Protein AF-A0A6G4AVU5-F1 (afdb_monomer)

Solvent-accessible surface area (backbone atoms only — not comparable to full-atom values): 4443 Å² total; per-residue (Å²): 70,75,33,71,38,63,52,100,87,65,50,76,51,14,57,19,68,26,79,51,78,73,44,65,92,47,91,96,42,82,45,75,55,72,68,44,53,53,52,13,42,55,51,4,45,52,41,6,48,65,55,38,74,59,71,75,94,79,64,87,88,85,89,87,74,90,73,82,77,83,127

Nearest PDB structures (foldseek):
  6k79-assembly1_A  TM=9.790E-01  e=4.060E-04  Thermococcus kodakarensis KOD1
  6k78-assembly2_C-3  TM=9.820E-01  e=6.919E-04  Thermococcus kodakarensis KOD1
  6k79-assembly1_B-2  TM=9.860E-01  e=9.654E-04  Thermococcus kodakarensis KOD1
  2zf5-assembly1_O  TM=9.814E-01  e=1.260E-03  Thermococcus kodakarensis KOD1
  6k76-assembly1_A  TM=9.353E-01  e=1.880E-03  Thermococcus kodakarensis KOD1

Secondary structure (DSSP,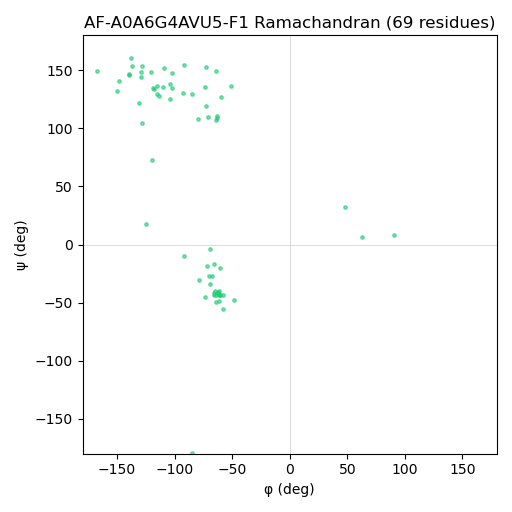 8-state):
-EEEEE-TT--EEEEEE---PEE-SSTT--EE-HHHHHHHHHHHHHHHHHHHT--GGG-------------

Mean predicted aligned error: 5.76 Å

Sequence (71 aa):
MKAAVIDEKGDVLGAGSSDSPLLHPHPDWVEARPGDYWRATVRSTRSALQGARCPTSRCCVCTAQHCRYHQ

Foldseek 3Di:
DKDFDADPVRDTLFIFFDDFDWDPPDPPDTHGDPVRVVVRVVRGHVRNCVSNVDDPVPDDDDDDDPDPPDD

InterPro domains:
  IPR043129 ATPase, nucleotide binding domain [SSF53067] (2-58)

pLDDT: mean 86.45, std 13.07, range [41.16, 96.5]

Structure (mmCIF, N/CA/C/O backbone):
data_AF-A0A6G4AVU5-F1
#
_entry.id   AF-A0A6G4AVU5-F1
#
loop_
_atom_site.group_PDB
_atom_site.id
_atom_site.type_symbol
_atom_site.label_atom_id
_atom_site.label_alt_id
_atom_site.label_comp_id
_atom_site.label_asym_id
_atom_site.label_entity_id
_atom_site.label_seq_id
_atom_site.pdbx_PDB_ins_code
_atom_site.Cartn_x
_atom_site.Cartn_y
_atom_site.Cartn_z
_atom_site.occupancy
_atom_site.B_iso_or_equiv
_atom_site.auth_seq_id
_atom_site.auth_comp_id
_atom_site.auth_asym_id
_atom_site.auth_atom_id
_atom_site.pdbx_PDB_model_num
ATOM 1 N N . MET A 1 1 ? 2.836 -0.347 -3.173 1.00 91.56 1 MET A N 1
ATOM 2 C CA . MET A 1 1 ? 1.549 0.181 -2.677 1.00 91.56 1 MET A CA 1
ATOM 3 C C . MET A 1 1 ? 1.419 -0.100 -1.193 1.00 91.56 1 MET A C 1
ATOM 5 O O . MET A 1 1 ? 1.834 -1.168 -0.753 1.00 91.56 1 MET A O 1
ATOM 9 N N . LYS A 1 2 ? 0.908 0.861 -0.425 1.00 94.50 2 LYS A N 1
ATOM 10 C CA . LYS A 1 2 ? 0.698 0.746 1.023 1.00 94.50 2 LYS A CA 1
ATOM 11 C C . LYS A 1 2 ? -0.738 1.151 1.343 1.00 94.50 2 LYS A C 1
ATOM 13 O O . LYS A 1 2 ? -1.260 2.062 0.709 1.00 94.50 2 LYS A O 1
ATOM 18 N N . ALA A 1 3 ? -1.343 0.485 2.314 1.00 95.50 3 ALA A N 1
ATOM 19 C CA . ALA A 1 3 ? -2.662 0.800 2.840 1.00 95.50 3 ALA A CA 1
ATOM 20 C C . ALA A 1 3 ? -2.651 0.631 4.361 1.00 95.50 3 ALA A C 1
ATOM 22 O O . ALA A 1 3 ? -1.967 -0.252 4.883 1.00 95.50 3 ALA A O 1
ATOM 23 N N . ALA A 1 4 ? -3.421 1.462 5.054 1.00 94.81 4 ALA A N 1
ATOM 24 C CA . ALA A 1 4 ? -3.634 1.365 6.488 1.00 94.81 4 ALA A CA 1
ATOM 25 C C . ALA A 1 4 ? -5.102 1.654 6.808 1.00 94.81 4 ALA A C 1
ATOM 27 O O . ALA A 1 4 ? -5.740 2.465 6.137 1.00 94.81 4 ALA A O 1
ATOM 28 N N . VAL A 1 5 ? -5.618 0.974 7.824 1.00 93.44 5 VAL A N 1
ATOM 29 C CA . VAL A 1 5 ? -6.887 1.284 8.478 1.00 93.44 5 VAL A CA 1
ATOM 30 C C . VAL A 1 5 ? -6.533 1.951 9.796 1.00 93.44 5 VAL A C 1
ATOM 32 O O . VAL A 1 5 ? -5.770 1.386 10.580 1.00 93.44 5 VAL A O 1
ATOM 35 N N . ILE A 1 6 ? -7.073 3.143 10.009 1.00 92.94 6 ILE A N 1
ATOM 36 C CA . ILE A 1 6 ? -6.863 3.944 11.213 1.00 92.94 6 ILE A CA 1
ATOM 37 C C . ILE A 1 6 ? -8.205 4.211 11.887 1.00 92.94 6 ILE A C 1
ATOM 39 O O . ILE A 1 6 ? -9.226 4.291 11.197 1.00 92.94 6 ILE A O 1
ATOM 43 N N . ASP A 1 7 ? -8.206 4.317 13.210 1.00 91.00 7 ASP A N 1
ATOM 44 C CA . ASP A 1 7 ? -9.374 4.773 13.964 1.00 91.00 7 ASP A CA 1
ATOM 45 C C . ASP A 1 7 ? -9.442 6.310 14.048 1.00 91.00 7 ASP A C 1
ATOM 47 O O . ASP A 1 7 ? -8.603 7.032 13.502 1.00 91.00 7 ASP A O 1
ATOM 51 N N . GLU A 1 8 ? -10.462 6.829 14.731 1.00 90.00 8 GLU A N 1
ATOM 52 C CA . GLU A 1 8 ? -10.665 8.264 14.934 1.00 90.00 8 GLU A CA 1
ATOM 53 C C . GLU A 1 8 ? -9.591 8.946 15.798 1.00 90.00 8 GLU A C 1
ATOM 55 O O . GLU A 1 8 ? -9.482 10.173 15.779 1.00 90.00 8 GLU A O 1
ATOM 60 N N . LYS A 1 9 ? -8.799 8.174 16.549 1.00 92.62 9 LYS A N 1
ATOM 61 C CA . LYS A 1 9 ? -7.685 8.664 17.372 1.00 92.62 9 LYS A 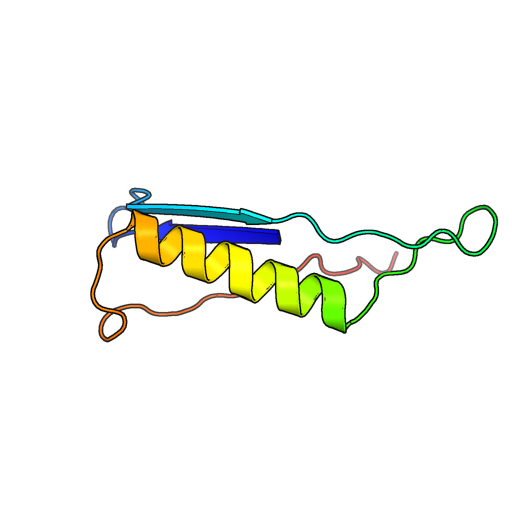CA 1
ATOM 62 C C . LYS A 1 9 ? -6.363 8.651 16.605 1.00 92.62 9 LYS A C 1
ATOM 64 O O . LYS A 1 9 ? -5.388 9.241 17.066 1.00 92.62 9 LYS A O 1
ATOM 69 N N . GLY A 1 10 ? -6.351 8.038 15.421 1.00 91.06 10 GLY A N 1
ATOM 70 C CA . GLY A 1 10 ? -5.179 7.879 14.571 1.00 91.06 10 GLY A CA 1
ATOM 71 C C . GLY A 1 10 ? -4.403 6.587 14.831 1.00 91.06 10 GLY A C 1
ATOM 72 O O . GLY A 1 10 ? -3.326 6.417 14.256 1.00 91.06 10 GLY A O 1
ATOM 73 N N . ASP A 1 11 ? -4.929 5.670 15.647 1.00 93.56 11 ASP A N 1
ATOM 74 C CA . ASP A 1 11 ? -4.285 4.389 15.916 1.00 93.56 11 ASP A CA 1
ATOM 75 C C . ASP A 1 11 ? -4.418 3.460 14.702 1.00 93.56 11 ASP A C 1
ATOM 77 O O . ASP A 1 11 ? -5.482 3.330 14.090 1.00 93.56 11 ASP A O 1
ATOM 81 N N . VAL A 1 12 ? -3.322 2.790 14.332 1.00 94.75 12 VAL A N 1
ATOM 82 C CA . VAL A 1 12 ? -3.306 1.860 13.195 1.00 94.75 12 VAL A CA 1
ATOM 83 C C . VAL A 1 12 ? -3.914 0.527 13.616 1.00 94.75 12 VAL A C 1
ATOM 85 O O . VAL A 1 12 ? -3.287 -0.264 14.316 1.00 94.75 12 VAL A O 1
ATOM 88 N N . LEU A 1 13 ? -5.116 0.246 13.118 1.00 93.25 13 LEU A N 1
ATOM 89 C CA . LEU A 1 13 ? -5.826 -1.011 13.357 1.00 93.25 13 LEU A CA 1
ATOM 90 C C . LEU A 1 13 ? -5.303 -2.145 12.466 1.00 93.25 13 LEU A C 1
ATOM 92 O O . LEU A 1 13 ? -5.325 -3.312 12.845 1.00 93.25 13 LEU A O 1
ATOM 96 N N . GLY A 1 14 ? -4.823 -1.815 11.266 1.00 94.50 14 GLY A N 1
ATOM 97 C CA . GLY A 1 14 ? -4.257 -2.788 10.338 1.00 94.50 14 GLY A CA 1
ATOM 98 C C . GLY A 1 14 ? -3.516 -2.122 9.190 1.00 94.50 14 GLY A C 1
ATOM 99 O O . GLY A 1 14 ? -3.878 -1.031 8.754 1.00 94.50 14 GLY A O 1
ATOM 100 N N . ALA A 1 15 ? -2.482 -2.783 8.678 1.00 96.12 15 ALA A N 1
ATOM 101 C CA . ALA A 1 15 ? -1.674 -2.277 7.576 1.00 96.12 15 ALA A CA 1
ATOM 102 C C . ALA A 1 15 ? -1.374 -3.377 6.555 1.00 96.12 15 ALA A C 1
ATOM 104 O O . ALA A 1 15 ? -1.349 -4.566 6.869 1.00 96.12 15 ALA A O 1
ATOM 105 N N . GLY A 1 16 ? -1.144 -2.965 5.315 1.00 96.50 16 GLY A N 1
ATOM 106 C CA . GLY A 1 16 ? -0.785 -3.854 4.225 1.00 96.50 16 GLY A CA 1
ATOM 107 C C . GLY A 1 16 ? 0.120 -3.158 3.227 1.00 96.50 16 GLY A C 1
ATOM 108 O O . GLY A 1 16 ? -0.079 -1.992 2.884 1.00 96.50 16 GLY A O 1
ATOM 109 N N . SER A 1 17 ? 1.107 -3.885 2.723 1.00 96.19 17 SER A N 1
ATOM 110 C CA . SER A 1 17 ? 1.983 -3.433 1.651 1.00 96.19 17 SER A CA 1
ATOM 111 C C . SER A 1 17 ? 2.044 -4.483 0.550 1.00 96.19 17 SER A C 1
ATOM 113 O O . SER A 1 17 ? 1.897 -5.680 0.778 1.00 96.19 17 SER A O 1
ATOM 115 N N . SER A 1 18 ? 2.209 -4.022 -0.681 1.00 95.50 18 SER A N 1
ATOM 116 C CA . SER A 1 18 ? 2.456 -4.893 -1.820 1.00 95.50 18 SER A CA 1
ATOM 117 C C . SER A 1 18 ? 3.288 -4.161 -2.849 1.00 95.50 18 SER A C 1
ATOM 119 O O . SER A 1 18 ? 2.958 -3.034 -3.224 1.00 95.50 18 SER A O 1
ATOM 121 N N . ASP A 1 19 ? 4.329 -4.814 -3.339 1.00 91.44 19 ASP A N 1
ATOM 122 C CA . ASP A 1 19 ? 5.158 -4.252 -4.394 1.00 91.44 19 ASP A CA 1
ATOM 123 C C . ASP A 1 19 ? 4.437 -4.266 -5.747 1.00 91.44 19 ASP A C 1
ATOM 125 O O . ASP A 1 19 ? 3.531 -5.069 -6.008 1.00 91.44 19 ASP A O 1
ATOM 129 N N . SER A 1 20 ? 4.832 -3.320 -6.595 1.00 88.81 20 SER A N 1
ATOM 130 C CA . SER A 1 20 ? 4.431 -3.226 -7.996 1.00 88.81 20 SER A CA 1
ATOM 131 C C . SER A 1 20 ? 5.708 -3.034 -8.808 1.00 88.81 20 SER A C 1
ATOM 133 O O . SER A 1 20 ? 6.426 -2.073 -8.530 1.00 88.81 20 SER A O 1
ATOM 135 N N . PRO A 1 21 ? 6.015 -3.917 -9.771 1.00 89.44 21 PRO A N 1
ATOM 136 C CA . PRO A 1 21 ? 7.231 -3.806 -10.563 1.00 89.44 21 PRO A CA 1
ATOM 137 C C . PRO A 1 21 ? 7.229 -2.534 -11.418 1.00 89.44 21 PRO A C 1
ATOM 139 O O . PRO A 1 21 ? 6.175 -2.067 -11.863 1.00 89.44 21 PRO A O 1
ATOM 142 N N . LEU A 1 22 ? 8.429 -2.008 -11.651 1.00 90.31 22 LEU A N 1
ATOM 143 C CA . LEU A 1 22 ? 8.708 -0.976 -12.644 1.00 90.31 22 LEU A CA 1
ATOM 144 C C . LEU A 1 22 ? 9.340 -1.635 -13.869 1.00 90.31 22 LEU A C 1
ATOM 146 O O . LEU A 1 22 ? 10.032 -2.648 -13.754 1.00 90.31 22 LEU A O 1
ATOM 150 N N . LEU A 1 23 ? 9.061 -1.081 -15.042 1.00 91.38 23 LEU A N 1
ATOM 151 C CA . LEU A 1 23 ? 9.634 -1.540 -16.297 1.00 91.38 23 LEU A CA 1
ATOM 152 C C . LEU A 1 23 ? 10.744 -0.601 -16.733 1.00 91.38 23 LEU A C 1
ATOM 154 O O . LEU A 1 23 ? 10.544 0.614 -16.751 1.00 91.38 23 LEU A O 1
ATOM 158 N N . HIS A 1 24 ? 11.863 -1.182 -17.155 1.00 93.75 24 HIS A N 1
ATOM 159 C CA . HIS A 1 24 ? 12.995 -0.459 -17.729 1.00 93.75 24 HIS A CA 1
ATOM 160 C C . HIS A 1 24 ? 13.230 -0.965 -19.165 1.00 93.75 24 HIS A C 1
ATOM 162 O O . HIS A 1 24 ? 14.135 -1.769 -19.391 1.00 93.75 24 HIS A O 1
ATOM 168 N N . PRO A 1 25 ? 12.360 -0.611 -20.134 1.00 92.12 25 PRO A N 1
ATOM 169 C CA . PRO A 1 25 ? 12.469 -1.116 -21.506 1.00 92.12 25 PRO A CA 1
ATOM 170 C C . PRO A 1 25 ? 13.686 -0.547 -22.255 1.00 92.12 25 PRO A C 1
ATOM 172 O O . PRO A 1 25 ? 14.224 -1.207 -23.142 1.00 92.12 25 PRO A O 1
ATOM 175 N N . HIS A 1 26 ? 14.135 0.650 -21.875 1.00 94.12 26 HIS A N 1
ATOM 176 C CA . HIS A 1 26 ? 15.290 1.347 -22.437 1.00 94.12 26 HIS A CA 1
ATOM 177 C C . HIS A 1 26 ? 16.124 1.988 -21.315 1.00 94.12 26 HIS A C 1
ATOM 179 O O . HIS A 1 26 ? 15.602 2.176 -20.210 1.00 94.12 26 HIS A O 1
ATOM 185 N N . PRO A 1 27 ? 17.404 2.328 -21.568 1.00 95.62 27 PRO A N 1
ATOM 186 C CA . PRO A 1 27 ? 18.203 3.111 -20.630 1.00 95.62 27 PRO A CA 1
ATOM 187 C C . PRO A 1 27 ? 17.464 4.382 -20.199 1.00 95.62 27 PRO A C 1
ATOM 189 O O . PRO A 1 27 ? 16.839 5.044 -21.024 1.00 95.62 27 PRO A O 1
ATOM 192 N N . ASP A 1 28 ? 17.509 4.678 -18.901 1.00 93.00 28 ASP A N 1
ATOM 193 C CA . ASP A 1 28 ? 16.863 5.828 -18.249 1.00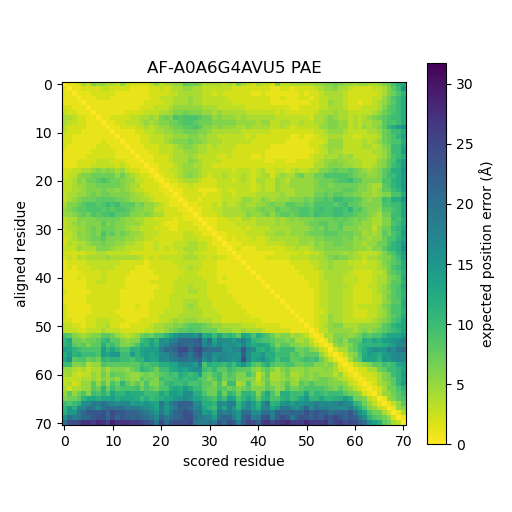 93.00 28 ASP A CA 1
ATOM 194 C C . ASP A 1 28 ? 15.325 5.876 -18.316 1.00 93.00 28 ASP A C 1
ATOM 196 O O . ASP A 1 28 ? 14.707 6.840 -17.859 1.00 93.00 28 ASP A O 1
ATOM 200 N N . TRP A 1 29 ? 14.672 4.828 -18.826 1.00 92.75 29 TRP A N 1
ATOM 201 C CA . TRP A 1 29 ? 13.215 4.743 -18.843 1.00 92.75 29 TRP A CA 1
ATOM 202 C C . TRP A 1 29 ? 12.705 4.013 -17.610 1.00 92.75 29 TRP A C 1
ATOM 204 O O . TRP A 1 29 ? 13.131 2.903 -17.293 1.00 92.75 29 TRP A O 1
ATOM 214 N N . VAL A 1 30 ? 11.732 4.632 -16.945 1.00 91.62 30 VAL A N 1
ATOM 215 C CA . VAL A 1 30 ? 11.002 4.030 -15.833 1.00 91.62 30 VAL A CA 1
ATOM 216 C C . VAL A 1 30 ? 9.515 4.153 -16.117 1.00 91.62 30 VAL A C 1
ATOM 218 O O . VAL A 1 30 ? 8.915 5.224 -15.995 1.00 91.62 30 VAL A O 1
ATOM 221 N N . GLU A 1 31 ? 8.915 3.034 -16.497 1.00 91.25 31 GLU A N 1
ATOM 222 C CA . GLU A 1 31 ? 7.487 2.935 -16.767 1.00 91.25 31 GLU A CA 1
ATOM 223 C C . GLU A 1 31 ? 6.7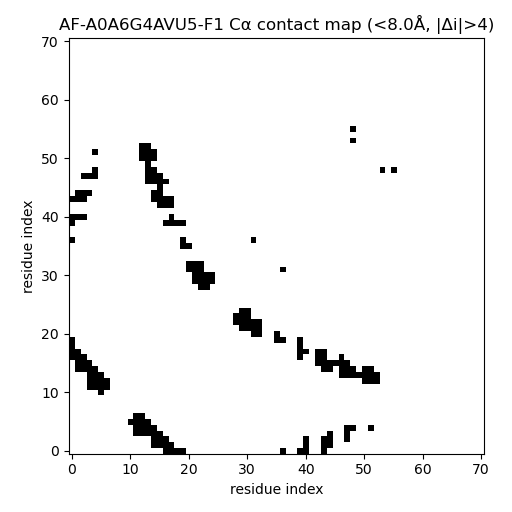75 2.118 -15.686 1.00 91.25 31 GLU A C 1
ATOM 225 O O . GLU A 1 31 ? 7.337 1.206 -15.076 1.00 91.25 31 GLU A O 1
ATOM 230 N N . ALA A 1 32 ? 5.497 2.424 -15.471 1.00 89.25 32 ALA A N 1
ATOM 231 C CA . ALA A 1 32 ? 4.614 1.648 -14.610 1.00 89.25 32 ALA A CA 1
ATOM 232 C C . ALA A 1 32 ? 3.500 1.028 -15.455 1.00 89.25 32 ALA A C 1
ATOM 234 O O . ALA A 1 32 ? 2.891 1.707 -16.282 1.00 89.25 32 ALA A O 1
ATOM 235 N N . ARG A 1 33 ? 3.181 -0.249 -15.220 1.00 90.06 33 ARG A N 1
ATOM 236 C CA . ARG A 1 33 ? 2.023 -0.887 -15.857 1.00 90.06 33 ARG A CA 1
ATOM 237 C C . ARG A 1 33 ? 0.742 -0.612 -15.074 1.00 90.06 33 ARG A C 1
ATOM 239 O O . ARG A 1 33 ? 0.686 -0.950 -13.888 1.00 90.06 33 ARG A O 1
ATOM 246 N N . PRO A 1 34 ? -0.330 -0.152 -15.746 1.00 87.81 34 PRO A N 1
ATOM 247 C CA . PRO A 1 34 ? -1.616 0.103 -15.117 1.00 87.81 34 PRO A CA 1
ATOM 248 C C . PRO A 1 34 ? -2.177 -0.997 -14.221 1.00 87.81 34 PRO A C 1
ATOM 250 O O . PRO A 1 34 ? -2.572 -0.778 -13.075 1.00 87.81 34 PRO A O 1
ATOM 253 N N . GLY A 1 35 ? -2.161 -2.224 -14.734 1.00 92.56 35 GLY A N 1
ATOM 254 C CA . GLY A 1 35 ? -2.688 -3.368 -14.002 1.00 92.56 35 GLY A CA 1
ATOM 255 C C .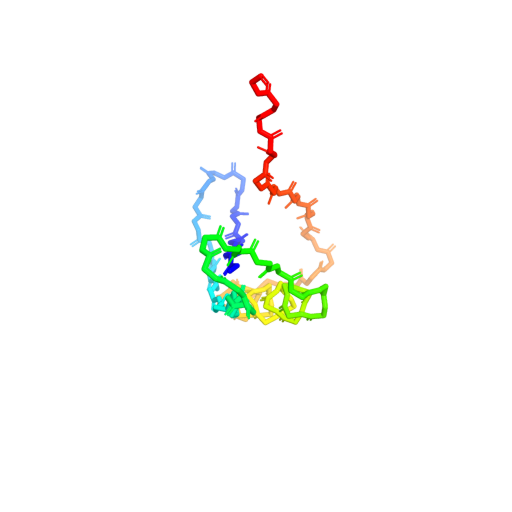 GLY A 1 35 ? -1.877 -3.738 -12.758 1.00 92.56 35 GLY A C 1
ATOM 256 O O . GLY A 1 35 ? -2.443 -4.301 -11.823 1.00 92.56 35 GLY A O 1
ATOM 257 N N . ASP A 1 36 ? -0.575 -3.443 -12.724 1.00 92.38 36 ASP A N 1
ATOM 258 C CA . ASP A 1 36 ? 0.294 -3.861 -11.622 1.00 92.38 36 ASP A CA 1
ATOM 259 C C . ASP A 1 36 ? 0.046 -3.040 -10.361 1.00 92.38 36 ASP A C 1
ATOM 261 O O . ASP A 1 36 ? -0.160 -3.621 -9.289 1.00 92.38 36 ASP A O 1
ATOM 265 N N . TYR A 1 37 ? -0.065 -1.714 -10.485 1.00 89.81 37 TYR A N 1
ATOM 266 C CA . TYR A 1 37 ? -0.402 -0.891 -9.328 1.00 89.81 37 TYR A CA 1
ATOM 267 C C . TYR A 1 37 ? -1.840 -1.124 -8.865 1.00 89.81 37 TYR A C 1
ATOM 269 O O . TYR A 1 37 ? -2.083 -1.131 -7.657 1.00 89.81 37 TYR A O 1
ATOM 277 N N . TRP A 1 38 ? -2.789 -1.398 -9.771 1.00 92.62 38 TRP A N 1
ATOM 278 C CA . TRP A 1 38 ? -4.156 -1.750 -9.374 1.00 92.62 38 TRP A CA 1
ATOM 279 C C . TRP A 1 38 ? -4.180 -3.036 -8.543 1.00 92.62 38 TRP A C 1
ATOM 281 O O . TRP A 1 38 ? -4.728 -3.064 -7.440 1.00 92.62 38 TRP A O 1
ATOM 291 N N . ARG A 1 39 ? -3.500 -4.090 -9.012 1.00 95.62 39 ARG A N 1
ATOM 292 C CA . ARG A 1 39 ? -3.368 -5.341 -8.252 1.00 95.62 39 ARG A CA 1
ATOM 293 C C . ARG A 1 39 ? -2.675 -5.124 -6.910 1.00 95.62 39 ARG A C 1
ATOM 295 O O . ARG A 1 39 ? -3.137 -5.661 -5.904 1.00 95.62 39 ARG A O 1
ATOM 302 N N . ALA A 1 40 ? -1.599 -4.339 -6.877 1.00 94.75 40 ALA A N 1
ATOM 303 C CA . ALA A 1 40 ? -0.899 -4.015 -5.638 1.00 94.75 40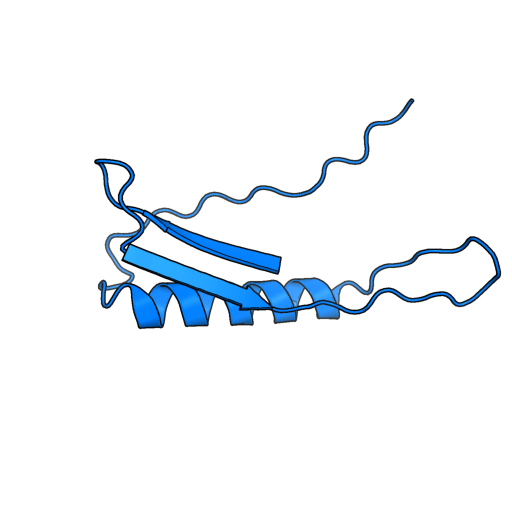 ALA A CA 1
ATOM 304 C C . ALA A 1 40 ? -1.809 -3.269 -4.652 1.00 94.75 40 ALA A C 1
ATOM 306 O O . ALA A 1 40 ? -1.806 -3.607 -3.472 1.00 94.75 40 ALA A O 1
ATOM 307 N N . THR A 1 41 ? -2.637 -2.338 -5.139 1.00 94.62 41 THR A N 1
ATOM 308 C CA . THR A 1 41 ? -3.651 -1.618 -4.346 1.00 94.62 41 THR A CA 1
ATOM 309 C C . THR A 1 41 ? -4.624 -2.587 -3.699 1.00 94.62 41 THR A C 1
ATOM 311 O O . THR A 1 41 ? -4.736 -2.621 -2.476 1.00 94.62 41 THR A O 1
ATOM 314 N N . VAL A 1 42 ? -5.264 -3.441 -4.503 1.00 95.12 42 VAL A N 1
ATOM 315 C CA . VAL A 1 42 ? -6.233 -4.428 -4.011 1.00 95.12 42 VAL A CA 1
ATOM 316 C C . VAL A 1 42 ? -5.599 -5.355 -2.969 1.00 95.12 42 VAL A C 1
ATOM 318 O O . VAL A 1 42 ? -6.212 -5.615 -1.933 1.00 95.12 42 VAL A O 1
ATOM 321 N N . ARG A 1 43 ? -4.366 -5.831 -3.201 1.00 96.31 43 ARG A N 1
ATOM 322 C CA . ARG A 1 43 ? -3.645 -6.688 -2.245 1.00 96.31 43 ARG A CA 1
ATOM 323 C C . ARG A 1 43 ? -3.343 -5.962 -0.936 1.00 96.31 43 ARG A C 1
ATOM 325 O O . ARG A 1 43 ? -3.666 -6.496 0.124 1.00 96.31 43 ARG A O 1
ATOM 332 N N . SER A 1 44 ? -2.782 -4.751 -0.995 1.00 96.19 44 SER A N 1
ATOM 333 C CA . SER A 1 44 ? -2.472 -3.978 0.214 1.00 96.19 44 SER A CA 1
ATOM 334 C C . SER A 1 44 ? -3.729 -3.645 1.016 1.00 96.19 44 SER A C 1
ATOM 336 O O . SER A 1 44 ? -3.729 -3.807 2.233 1.00 96.19 44 SER A O 1
ATOM 338 N N . THR A 1 45 ? -4.823 -3.258 0.352 1.00 94.12 45 THR A N 1
ATOM 339 C CA . THR A 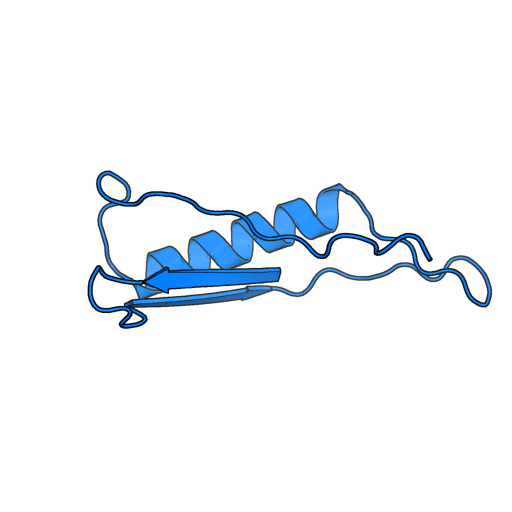1 45 ? -6.087 -2.925 1.024 1.00 94.12 45 THR A CA 1
ATOM 340 C C . THR A 1 45 ? -6.708 -4.148 1.689 1.00 94.12 45 THR A C 1
ATOM 342 O O . THR A 1 45 ? -7.122 -4.069 2.842 1.00 94.12 45 THR A O 1
ATOM 345 N N . ARG A 1 46 ? -6.727 -5.304 1.011 1.00 93.38 46 ARG A N 1
ATOM 346 C CA . ARG A 1 46 ? -7.223 -6.556 1.605 1.00 93.38 46 ARG A CA 1
ATOM 347 C C . ARG A 1 46 ? -6.413 -6.964 2.832 1.00 93.38 46 ARG A C 1
ATOM 349 O O . ARG A 1 46 ? -7.010 -7.315 3.842 1.00 93.38 46 ARG A O 1
ATOM 356 N N . SER A 1 47 ? -5.085 -6.868 2.763 1.00 94.69 47 SER A N 1
ATOM 357 C CA . SER A 1 47 ? -4.208 -7.163 3.902 1.00 94.69 47 SER A CA 1
ATOM 358 C C . SER A 1 47 ? -4.477 -6.229 5.088 1.00 94.69 47 SER A C 1
ATOM 360 O O . SER A 1 47 ? -4.586 -6.695 6.218 1.00 94.69 47 SER A O 1
ATOM 362 N N . ALA A 1 48 ? -4.648 -4.926 4.841 1.00 94.56 48 ALA A N 1
ATOM 363 C CA . ALA A 1 48 ? -4.953 -3.961 5.897 1.00 94.56 48 ALA A CA 1
ATOM 364 C C . ALA A 1 48 ? -6.316 -4.235 6.561 1.00 94.56 48 ALA A C 1
ATOM 366 O O . ALA A 1 48 ? -6.411 -4.238 7.787 1.00 94.56 48 ALA A O 1
ATOM 367 N N . LEU A 1 49 ? -7.353 -4.537 5.768 1.00 92.31 49 LEU A N 1
ATOM 368 C CA . LEU A 1 49 ? -8.686 -4.884 6.277 1.00 92.31 49 LEU A CA 1
ATOM 369 C C . LEU A 1 49 ? -8.686 -6.190 7.086 1.00 92.31 49 LEU A C 1
ATOM 371 O O . LEU A 1 49 ? -9.342 -6.266 8.123 1.00 92.31 49 LEU A O 1
ATOM 375 N N . GLN A 1 50 ? -7.932 -7.202 6.644 1.00 91.69 50 GLN A N 1
ATOM 376 C CA . GLN A 1 50 ? -7.765 -8.456 7.388 1.00 91.69 50 GLN A CA 1
ATOM 377 C C . GLN A 1 50 ? -7.097 -8.221 8.750 1.00 91.69 50 GLN A C 1
ATOM 379 O O . GLN A 1 50 ? -7.531 -8.801 9.745 1.00 91.69 50 GLN A O 1
ATOM 384 N N . GLY A 1 51 ? -6.086 -7.347 8.806 1.00 91.62 51 GLY A N 1
ATOM 385 C CA . GLY A 1 51 ? -5.423 -6.962 10.055 1.00 91.62 51 GLY A CA 1
ATOM 386 C C . GLY A 1 51 ? -6.342 -6.204 11.016 1.00 91.62 51 GLY A C 1
ATOM 387 O O . GLY A 1 51 ? -6.362 -6.513 12.203 1.00 91.62 51 GLY A O 1
ATOM 388 N N . ALA A 1 52 ? -7.156 -5.284 10.488 1.00 90.25 52 ALA A N 1
ATOM 389 C CA . ALA A 1 52 ? -8.026 -4.414 11.279 1.00 90.25 52 ALA A CA 1
ATOM 390 C C . ALA A 1 52 ? -9.234 -5.115 11.915 1.00 90.25 52 ALA A C 1
ATOM 392 O O . ALA A 1 52 ? -9.841 -4.558 12.826 1.00 90.25 52 ALA A O 1
ATOM 393 N N . ARG A 1 53 ? -9.616 -6.308 11.428 1.00 82.50 53 ARG A N 1
ATOM 394 C CA . ARG A 1 53 ? -10.777 -7.086 11.916 1.00 82.50 53 ARG A CA 1
ATOM 395 C C . ARG A 1 53 ? -12.066 -6.248 12.047 1.00 82.50 53 ARG A C 1
ATOM 397 O O . ARG A 1 53 ? -12.893 -6.506 12.917 1.00 82.50 53 ARG A O 1
ATOM 404 N N . CYS A 1 54 ? -12.240 -5.253 11.175 1.00 72.25 54 CYS A N 1
ATOM 405 C CA . CYS A 1 54 ? -13.364 -4.317 11.195 1.00 72.25 54 CYS A CA 1
ATOM 406 C C . CYS A 1 54 ? -14.386 -4.656 10.089 1.00 72.25 54 CYS A C 1
ATOM 408 O O . CYS A 1 54 ? -13.979 -4.946 8.957 1.00 72.25 54 CYS A O 1
ATOM 410 N N . PRO A 1 55 ? -15.706 -4.602 10.364 1.00 69.50 55 PRO A N 1
ATOM 411 C CA . PRO A 1 55 ? -16.729 -4.695 9.327 1.00 69.50 55 PRO A CA 1
ATOM 412 C C . PRO A 1 55 ? -16.578 -3.569 8.296 1.00 69.50 55 PRO A C 1
ATOM 414 O O . PRO A 1 55 ? -16.581 -2.388 8.639 1.00 69.50 55 PRO A O 1
ATOM 417 N 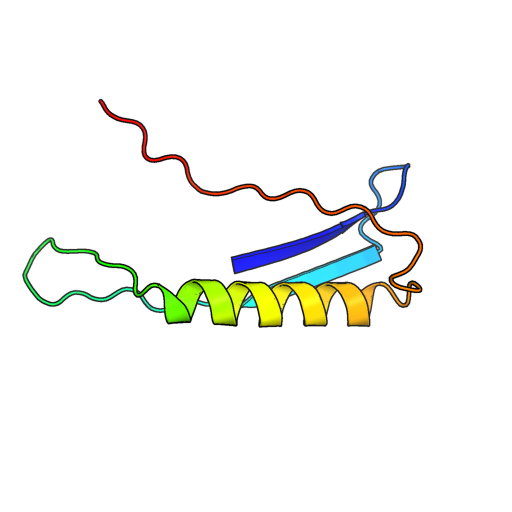N . THR A 1 56 ? -16.512 -3.921 7.010 1.00 65.69 56 THR A N 1
ATOM 418 C CA . THR A 1 56 ? -16.268 -2.966 5.910 1.00 65.69 56 THR A CA 1
ATOM 419 C C . THR A 1 56 ? -17.335 -1.864 5.802 1.00 65.69 56 THR A C 1
ATOM 421 O O . THR A 1 56 ? -17.070 -0.807 5.242 1.00 65.69 56 THR A O 1
ATOM 424 N N 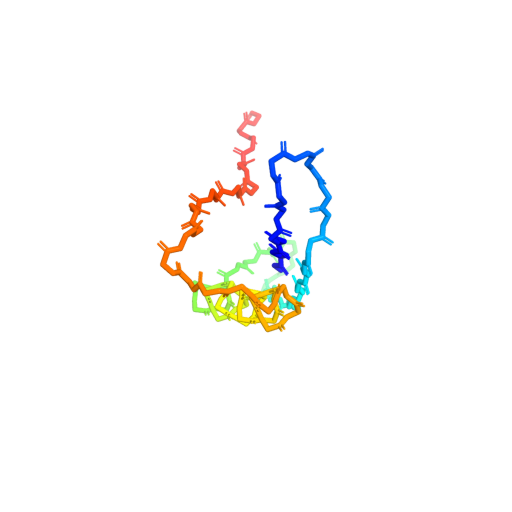. SER A 1 57 ? -18.526 -2.071 6.374 1.00 68.94 57 SER A N 1
ATOM 425 C CA . SER A 1 57 ? -19.659 -1.134 6.352 1.00 68.94 57 SER A CA 1
ATOM 426 C C . SER A 1 57 ? -19.467 0.149 7.175 1.00 68.94 57 SER A C 1
ATOM 428 O O . SER A 1 57 ? -20.343 1.011 7.138 1.00 68.94 57 SER A O 1
ATOM 430 N N . ARG A 1 58 ? -18.358 0.304 7.914 1.00 68.00 58 ARG A N 1
ATOM 431 C CA . ARG A 1 58 ? -18.079 1.494 8.746 1.00 68.00 58 ARG A CA 1
ATOM 432 C C . ARG A 1 58 ? -16.744 2.180 8.427 1.00 68.00 58 ARG A C 1
ATOM 434 O O . ARG A 1 58 ? -16.262 2.961 9.238 1.00 68.00 58 ARG A O 1
ATOM 441 N N . CYS A 1 59 ? -16.147 1.905 7.266 1.00 72.56 59 CYS A N 1
ATOM 442 C CA . CYS A 1 59 ? -14.877 2.509 6.854 1.00 72.56 59 CYS A CA 1
ATOM 443 C C . CYS A 1 59 ? -15.070 3.498 5.694 1.00 72.56 59 CYS A C 1
ATOM 445 O O . CYS A 1 59 ? -15.730 3.182 4.707 1.00 72.56 59 CYS A O 1
ATOM 447 N N . CYS A 1 60 ? -14.429 4.665 5.781 1.00 79.62 60 CYS A N 1
ATOM 448 C CA . CYS A 1 60 ? -14.254 5.587 4.656 1.00 79.62 60 CYS A CA 1
ATOM 449 C C . CYS A 1 60 ? -12.923 5.298 3.944 1.00 79.62 60 CYS A C 1
ATOM 451 O O . CYS A 1 60 ? -11.988 4.782 4.558 1.00 79.62 60 CYS A O 1
ATOM 453 N N . VAL A 1 61 ? -12.817 5.639 2.657 1.00 85.19 61 VAL A N 1
ATOM 454 C CA . VAL A 1 61 ? -11.591 5.435 1.867 1.00 85.19 61 VAL A CA 1
ATOM 455 C C . VAL A 1 61 ? -11.008 6.778 1.448 1.00 85.19 61 VAL A C 1
ATOM 457 O O . VAL A 1 61 ? -11.698 7.593 0.842 1.00 85.19 61 VAL A O 1
ATOM 460 N N . CYS A 1 62 ? -9.715 6.958 1.708 1.00 83.69 62 CYS A N 1
ATOM 461 C CA . CYS A 1 62 ? -8.915 8.069 1.203 1.00 83.69 62 CYS A CA 1
ATOM 462 C C . CYS A 1 62 ? -7.781 7.512 0.338 1.00 83.69 62 CYS A C 1
ATOM 464 O O . CYS A 1 62 ? -7.107 6.559 0.730 1.00 83.69 62 CYS A O 1
ATOM 466 N N . THR A 1 63 ? -7.551 8.102 -0.834 1.00 86.19 63 THR A N 1
ATOM 467 C CA . THR A 1 63 ? -6.470 7.696 -1.742 1.00 86.19 63 THR A CA 1
ATOM 468 C C . THR A 1 63 ? -5.435 8.802 -1.854 1.00 86.19 63 THR A C 1
ATOM 470 O O . THR A 1 63 ? -5.776 9.931 -2.195 1.00 86.19 63 THR A O 1
ATOM 473 N N . ALA A 1 64 ? -4.168 8.463 -1.636 1.00 82.44 64 ALA A N 1
ATOM 474 C CA . ALA A 1 64 ? -3.038 9.329 -1.936 1.00 82.44 64 ALA A CA 1
ATOM 475 C C . ALA A 1 64 ? -2.167 8.648 -2.993 1.00 82.44 64 ALA A C 1
ATOM 477 O O . ALA A 1 64 ? -1.866 7.459 -2.892 1.00 82.44 64 ALA A O 1
ATOM 478 N N . GLN A 1 65 ? -1.766 9.403 -4.010 1.00 77.81 65 GLN A N 1
ATOM 479 C CA . GLN A 1 65 ? -0.849 8.943 -5.045 1.00 77.81 65 GLN A CA 1
ATOM 480 C C . GLN A 1 65 ? 0.291 9.940 -5.196 1.00 77.81 65 GLN A C 1
ATOM 482 O O . GLN A 1 65 ? 0.133 11.123 -4.894 1.00 77.81 65 GLN A O 1
ATOM 487 N N . HIS A 1 66 ? 1.442 9.457 -5.659 1.00 69.19 66 HIS A N 1
ATOM 488 C CA . HIS A 1 66 ? 2.569 10.325 -5.966 1.00 69.19 66 HIS A CA 1
ATOM 489 C C . HIS A 1 66 ? 2.167 11.261 -7.112 1.00 69.19 66 HIS A C 1
ATOM 491 O O . HIS A 1 66 ? 2.012 10.826 -8.253 1.00 69.19 66 HIS A O 1
ATOM 497 N N . CYS A 1 67 ? 1.940 12.535 -6.797 1.00 52.41 67 CYS A N 1
ATOM 498 C CA . CYS A 1 67 ? 1.696 13.559 -7.800 1.00 52.41 67 CYS A CA 1
ATOM 499 C C . CYS A 1 67 ? 3.035 13.842 -8.488 1.00 52.41 67 CYS A C 1
ATOM 501 O O . CYS A 1 67 ? 3.991 14.220 -7.808 1.00 52.41 67 CYS A O 1
ATOM 503 N N . ARG A 1 68 ? 3.137 13.624 -9.808 1.00 56.72 68 ARG A N 1
ATOM 504 C CA . ARG A 1 68 ? 4.323 14.068 -10.549 1.00 56.72 68 ARG A CA 1
ATOM 505 C C . ARG A 1 68 ? 4.364 15.591 -10.455 1.00 56.72 68 ARG A C 1
ATOM 507 O O . ARG A 1 68 ? 3.531 16.269 -11.048 1.00 56.72 68 ARG A O 1
ATOM 514 N N . TYR A 1 69 ? 5.312 16.107 -9.683 1.00 41.16 69 TYR A N 1
ATOM 515 C CA . TYR A 1 69 ? 5.654 17.521 -9.692 1.00 41.16 69 TYR A CA 1
ATOM 516 C C . TYR A 1 69 ? 6.176 17.839 -11.098 1.00 41.16 69 TYR A C 1
ATOM 518 O O . TYR A 1 69 ? 7.226 17.331 -11.491 1.00 41.16 69 TYR A O 1
ATOM 526 N N . HIS A 1 70 ? 5.422 18.608 -11.883 1.00 47.75 70 HIS A N 1
ATOM 527 C CA . HIS A 1 70 ? 5.979 19.262 -13.060 1.00 47.75 70 HIS A CA 1
ATOM 528 C C . HIS A 1 70 ? 6.897 20.374 -12.541 1.00 47.75 70 HIS A C 1
ATOM 530 O O . HIS A 1 70 ? 6.414 21.313 -11.908 1.00 47.75 70 HIS A O 1
ATOM 536 N N . GLN A 1 71 ? 8.209 20.195 -12.713 1.00 43.16 71 GLN A N 1
ATOM 537 C CA . GLN A 1 71 ? 9.156 21.310 -12.706 1.00 43.16 71 GLN A CA 1
ATOM 538 C C . GLN A 1 71 ? 9.048 22.044 -14.039 1.00 43.16 71 GLN A C 1
ATOM 540 O O . GLN A 1 71 ? 8.888 21.340 -15.065 1.00 43.16 71 GLN A O 1
#

Radius of gyration: 15.11 Å; Cα contacts (8 Å, |Δi|>4): 97; chains: 1; bounding box: 38×30×40 Å

Organism: NCBI:txid114699